Protein AF-A0A2X2YHK4-F1 (afdb_monomer)

Nearest PDB structures (foldseek):
  1zl3-assembly1_A  TM=9.999E-01  e=1.126E-19  Escherichia coli
  1k8w-assembly1_A  TM=1.000E+00  e=2.325E-19  Escherichia coli
  1r3e-assembly1_A  TM=9.567E-01  e=8.788E-11  Thermotoga maritima
  2ab4-assembly1_A  TM=9.596E-01  e=1.341E-10  Thermotoga maritima
  1ze2-assembly1_A  TM=9.348E-01  e=5.381E-10  Thermotoga maritima

Solvent-accessible surface area (backbone atoms only — not comparable to full-atom values): 8096 Å² total; per-residue (Å²): 139,82,91,79,64,63,76,78,49,48,81,54,47,63,62,65,64,63,34,68,50,76,46,79,46,76,45,61,58,39,54,39,34,79,56,41,48,88,89,35,57,80,75,45,77,50,86,83,83,78,51,73,67,55,51,54,56,55,59,56,75,60,53,40,81,43,76,44,58,73,48,50,77,32,85,54,70,55,99,89,42,39,31,36,64,36,42,78,70,74,44,87,73,94,70,70,67,40,82,35,38,26,80,42,76,42,85,74,53,76,58,93,52,38,39,32,37,37,42,30,27,39,45,91,68,67,88,46,54,79,79,133

pLDDT: mean 88.72, std 10.37, range [32.72, 97.06]

Foldseek 3Di:
DDDDQDDPSVVVCVVVLFDKDKDKDKDFAQFAFLQLDPVGDTPGGDDDDDDPVRVVVVQVQQAFKDWAWDHLCAQDDDPRHGSVVCVVVVHDDDTGTDIKHFHDKDFDDDDDRITIIMTIIGRPDDPSGDDD

InterPro domains:
  IPR002501 Pseudouridine synthase II, N-terminal [PF01509] (1-125)
  IPR014780 tRNA pseudouridine synthase II, TruB [PTHR13767] (1-125)
  IPR014780 tRNA pseudouridine synthase II, TruB [TIGR00431] (1-125)
  IPR020103 Pseudouridine synthase, catalytic domain superfamily [SSF55120] (1-125)

Structure (mmCIF, N/CA/C/O backbone):
data_AF-A0A2X2YHK4-F1
#
_entry.id   AF-A0A2X2YHK4-F1
#
loop_
_atom_site.group_PDB
_atom_site.id
_atom_site.type_symbol
_atom_site.label_atom_id
_atom_site.label_alt_id
_atom_site.label_comp_id
_atom_site.label_asym_id
_atom_site.label_entity_id
_atom_site.label_seq_id
_atom_site.pdbx_PDB_ins_code
_atom_site.Cartn_x
_atom_site.Cartn_y
_atom_site.Cartn_z
_atom_site.occupancy
_atom_site.B_iso_or_equiv
_atom_site.auth_seq_id
_atom_site.auth_comp_id
_atom_site.auth_asym_id
_atom_site.auth_atom_id
_atom_site.pdbx_PDB_model_num
ATOM 1 N N . MET A 1 1 ? -1.347 -11.781 8.702 1.00 82.69 1 MET A N 1
ATOM 2 C CA . MET A 1 1 ? -1.715 -12.338 10.027 1.00 82.69 1 MET A CA 1
ATOM 3 C C . MET A 1 1 ? -2.978 -11.635 10.509 1.00 82.69 1 MET A C 1
ATOM 5 O O . MET A 1 1 ? -3.063 -10.428 10.323 1.00 82.69 1 MET A O 1
ATOM 9 N N . LEU A 1 2 ? -3.938 -12.355 11.099 1.00 89.12 2 LEU A N 1
ATOM 10 C CA . LEU A 1 2 ? -5.136 -11.773 11.714 1.00 89.12 2 LEU A CA 1
ATOM 11 C C . LEU A 1 2 ? -5.148 -12.102 13.218 1.00 89.12 2 LEU A C 1
ATOM 13 O O . LEU A 1 2 ? -5.469 -13.236 13.573 1.00 89.12 2 LEU A O 1
ATOM 17 N N . PRO A 1 3 ? -4.775 -11.161 14.104 1.00 87.25 3 PRO A N 1
ATOM 18 C CA . PRO A 1 3 ? -4.859 -11.384 15.542 1.00 87.25 3 PRO A CA 1
ATOM 19 C C . PRO A 1 3 ? -6.319 -11.522 15.989 1.00 87.25 3 PRO A C 1
ATOM 21 O O . PRO A 1 3 ? -7.141 -10.656 15.692 1.00 87.25 3 PRO A O 1
ATOM 24 N N . ILE A 1 4 ? -6.633 -12.586 16.731 1.00 90.81 4 ILE A N 1
ATOM 25 C CA . ILE A 1 4 ? -7.956 -12.806 17.327 1.00 90.81 4 ILE A CA 1
ATOM 26 C C . ILE A 1 4 ? -7.823 -12.737 18.848 1.00 90.81 4 ILE A C 1
ATOM 28 O O . ILE A 1 4 ? -7.210 -13.604 19.468 1.00 90.81 4 ILE A O 1
ATOM 32 N N . CYS A 1 5 ? -8.400 -11.702 19.458 1.00 89.94 5 CYS A N 1
ATOM 33 C CA . CYS A 1 5 ? -8.462 -11.564 20.911 1.00 89.94 5 CYS A CA 1
ATOM 34 C C . CYS A 1 5 ? -9.736 -12.233 21.446 1.00 89.94 5 CYS A C 1
ATOM 36 O O . CYS A 1 5 ? -10.832 -11.912 20.991 1.00 89.94 5 CYS A O 1
ATOM 38 N N . LEU A 1 6 ? -9.605 -13.125 22.432 1.00 93.50 6 LEU A N 1
ATOM 39 C CA . LEU A 1 6 ? -10.729 -13.834 23.054 1.00 93.50 6 LEU A CA 1
ATOM 40 C C . LEU A 1 6 ? -10.879 -13.454 24.532 1.00 93.50 6 LEU A C 1
ATOM 42 O O . LEU A 1 6 ? -9.889 -13.296 25.247 1.00 93.50 6 LEU A O 1
ATOM 46 N N . GLY A 1 7 ? -12.126 -13.321 24.992 1.00 95.50 7 GLY A N 1
ATOM 47 C CA . GLY A 1 7 ? -12.449 -12.982 26.380 1.00 95.50 7 GLY A CA 1
ATOM 48 C C . GLY A 1 7 ? -11.811 -11.665 26.829 1.00 95.50 7 GLY A C 1
ATOM 49 O O . GLY A 1 7 ? -11.858 -10.660 26.118 1.00 95.50 7 GLY A O 1
ATOM 50 N N . GLU A 1 8 ? -11.175 -11.682 27.996 1.00 94.12 8 GLU A N 1
ATOM 51 C CA . GLU A 1 8 ? -10.516 -10.517 28.601 1.00 94.12 8 GLU A CA 1
ATOM 52 C C . GLU A 1 8 ? -9.389 -9.930 27.737 1.00 94.12 8 GLU A C 1
ATOM 54 O O . GLU A 1 8 ? -9.111 -8.736 27.826 1.00 94.12 8 GLU A O 1
ATOM 59 N N . ALA A 1 9 ? -8.792 -10.718 26.832 1.00 90.38 9 ALA A N 1
ATOM 60 C CA . ALA A 1 9 ? -7.765 -1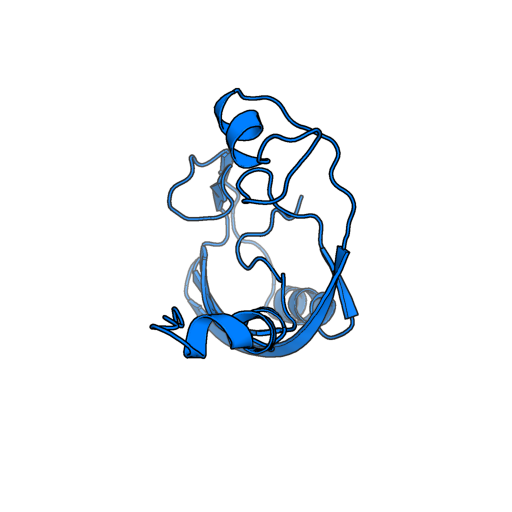0.225 25.915 1.00 90.38 9 ALA A CA 1
ATOM 61 C C . ALA A 1 9 ? -8.288 -9.133 24.962 1.00 90.38 9 ALA A C 1
ATOM 63 O O . ALA A 1 9 ? -7.507 -8.318 24.475 1.00 90.38 9 ALA A O 1
ATOM 64 N N . THR A 1 10 ? -9.604 -9.077 24.712 1.00 89.88 10 THR A N 1
ATOM 65 C CA . THR A 1 10 ? -10.224 -8.022 23.888 1.00 89.88 10 THR A CA 1
ATOM 66 C C . THR A 1 10 ? -10.002 -6.624 24.464 1.00 89.88 10 THR A C 1
ATOM 68 O O . THR A 1 10 ? -9.890 -5.669 23.702 1.00 89.88 10 THR A O 1
ATOM 71 N N . LYS A 1 11 ? -9.830 -6.498 25.787 1.00 89.44 11 LYS A N 1
ATOM 72 C CA . LYS A 1 11 ? -9.534 -5.221 26.459 1.00 89.44 11 LYS A CA 1
ATOM 73 C C . LYS A 1 11 ? -8.176 -4.639 26.052 1.00 89.44 11 LYS A C 1
ATOM 75 O O . LYS A 1 11 ? -7.957 -3.442 26.198 1.00 89.44 11 LYS A O 1
ATOM 80 N N . PHE A 1 12 ? -7.285 -5.471 25.514 1.00 89.50 12 PHE A N 1
ATOM 81 C CA . PHE A 1 12 ? -5.920 -5.109 25.132 1.00 89.50 12 PHE A CA 1
ATOM 82 C C . PHE A 1 12 ? -5.708 -5.065 23.611 1.00 89.50 12 PHE A C 1
ATOM 84 O O . PHE A 1 12 ? -4.585 -4.856 23.152 1.00 89.50 12 PHE A O 1
ATOM 91 N N . SER A 1 13 ? -6.767 -5.226 22.805 1.00 88.19 13 SER A N 1
ATOM 92 C CA . SER A 1 13 ? -6.653 -5.258 21.339 1.00 88.19 13 SER A CA 1
ATOM 93 C C . SER A 1 13 ? -6.096 -3.961 20.748 1.00 88.19 13 SER A C 1
ATOM 95 O O . SER A 1 13 ? -5.522 -3.981 19.661 1.00 88.19 13 SER A O 1
ATOM 97 N N . GLN A 1 14 ? -6.230 -2.839 21.463 1.00 84.88 14 GLN A N 1
ATOM 98 C CA . GLN A 1 14 ? -5.711 -1.542 21.035 1.00 84.88 14 GLN A CA 1
ATOM 99 C C . GLN A 1 14 ? -4.194 -1.574 20.797 1.00 84.88 14 GLN A C 1
ATOM 101 O O . GLN A 1 14 ? -3.729 -1.027 19.802 1.00 84.88 14 GLN A O 1
ATOM 106 N N . TYR A 1 15 ? -3.431 -2.305 21.615 1.00 86.94 15 TYR A N 1
ATOM 107 C CA . TYR A 1 15 ? -1.985 -2.442 21.415 1.00 86.94 15 TYR A CA 1
ATOM 108 C C . TYR A 1 15 ? -1.637 -3.140 20.092 1.00 86.94 15 TYR A C 1
ATOM 110 O O . TYR A 1 15 ? -0.674 -2.769 19.428 1.00 86.94 15 TYR A O 1
ATOM 118 N N . LEU A 1 16 ? -2.450 -4.112 19.668 1.00 83.56 16 LEU A N 1
ATOM 119 C CA . LEU A 1 16 ? -2.276 -4.803 18.384 1.00 83.56 16 LEU A CA 1
ATOM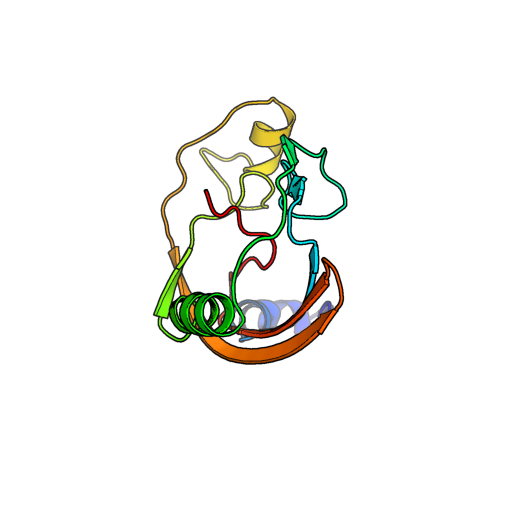 120 C C . LEU A 1 16 ? -2.719 -3.928 17.204 1.00 83.56 16 LEU A C 1
ATOM 122 O O . LEU A 1 16 ? -2.110 -3.944 16.132 1.00 83.56 16 LEU A O 1
ATOM 126 N N . LEU A 1 17 ? -3.769 -3.125 17.392 1.00 83.62 17 LEU A N 1
ATOM 127 C CA . LEU A 1 17 ? -4.178 -2.133 16.397 1.00 83.62 17 LEU A CA 1
ATOM 128 C C . LEU A 1 17 ? -3.078 -1.090 16.177 1.00 83.62 17 LEU A C 1
ATOM 130 O O . LEU A 1 17 ? -2.845 -0.692 15.034 1.00 83.62 17 LEU A O 1
ATOM 134 N N . ASP A 1 18 ? -2.353 -0.740 17.239 1.00 85.75 18 ASP A N 1
ATOM 135 C CA . ASP A 1 18 ? -1.310 0.278 17.214 1.00 85.75 18 ASP A CA 1
ATOM 136 C C . ASP A 1 18 ? 0.084 -0.218 16.818 1.00 85.75 18 ASP A C 1
ATOM 138 O O . ASP A 1 18 ? 0.950 0.608 16.537 1.00 85.75 18 ASP A O 1
ATOM 142 N N . SER A 1 19 ? 0.293 -1.533 16.726 1.00 88.06 19 SER A N 1
ATOM 143 C CA . SER A 1 19 ? 1.587 -2.100 16.337 1.00 88.06 19 SER A CA 1
ATOM 144 C C . SER A 1 19 ? 1.981 -1.757 14.894 1.00 88.06 19 SER A C 1
ATOM 146 O O . SER A 1 19 ? 1.150 -1.403 14.054 1.00 88.06 19 SER A O 1
ATOM 148 N N . ASP A 1 20 ? 3.246 -1.935 14.563 1.00 92.12 20 ASP A N 1
ATOM 149 C CA . ASP A 1 20 ? 3.717 -2.055 13.189 1.00 92.12 20 ASP A CA 1
ATOM 150 C C . ASP A 1 20 ? 3.278 -3.391 12.562 1.00 92.12 20 ASP A C 1
ATOM 152 O O . ASP A 1 20 ? 2.754 -4.291 13.237 1.00 92.12 20 ASP A O 1
ATOM 156 N N . LYS A 1 21 ? 3.395 -3.483 11.235 1.00 92.44 21 LYS A N 1
ATOM 157 C CA . LYS A 1 21 ? 3.030 -4.669 10.456 1.00 92.44 21 LYS A CA 1
ATOM 158 C C . LYS A 1 21 ? 4.021 -4.891 9.315 1.00 92.44 21 LYS A C 1
ATOM 160 O O . LYS A 1 21 ? 4.551 -3.936 8.753 1.00 92.44 21 LYS A O 1
ATOM 165 N N . ARG A 1 22 ? 4.234 -6.160 8.959 1.00 94.44 22 ARG A N 1
ATOM 166 C CA . ARG A 1 22 ? 5.083 -6.583 7.839 1.00 94.44 22 ARG A CA 1
ATOM 167 C C . ARG A 1 22 ? 4.282 -7.399 6.830 1.00 94.44 22 ARG A C 1
ATOM 169 O O . ARG A 1 22 ? 3.484 -8.254 7.220 1.00 94.44 22 ARG A O 1
ATOM 176 N N . TYR A 1 23 ? 4.508 -7.132 5.551 1.00 93.88 23 TYR A N 1
ATOM 177 C CA . TYR A 1 23 ? 3.748 -7.693 4.441 1.00 93.88 23 TYR A CA 1
ATOM 178 C C . TYR A 1 23 ? 4.682 -8.127 3.324 1.00 93.88 23 TYR A C 1
ATOM 180 O O . TYR A 1 23 ? 5.658 -7.444 3.030 1.00 93.88 23 TYR A O 1
ATOM 188 N N . ARG A 1 24 ? 4.336 -9.238 2.674 1.00 94.44 24 ARG A N 1
ATOM 189 C CA . ARG A 1 24 ? 4.896 -9.634 1.384 1.00 94.44 24 ARG A CA 1
ATOM 190 C C . ARG A 1 24 ? 3.832 -9.388 0.325 1.00 94.44 24 ARG A C 1
ATOM 192 O O . ARG A 1 24 ? 2.699 -9.836 0.495 1.00 94.44 24 ARG A O 1
ATOM 199 N N . VAL A 1 25 ? 4.180 -8.649 -0.719 1.00 93.75 25 VAL A N 1
ATOM 200 C CA . VAL A 1 25 ? 3.255 -8.239 -1.778 1.00 93.75 25 VAL A CA 1
ATOM 201 C C . VAL A 1 25 ? 3.854 -8.548 -3.141 1.00 93.75 25 VAL A C 1
ATOM 203 O O . VAL A 1 25 ? 5.048 -8.355 -3.352 1.00 93.75 25 VAL A O 1
ATOM 206 N N . ILE A 1 26 ? 3.005 -9.012 -4.056 1.00 94.69 26 ILE A N 1
ATOM 207 C CA . ILE A 1 26 ? 3.313 -9.133 -5.479 1.00 94.69 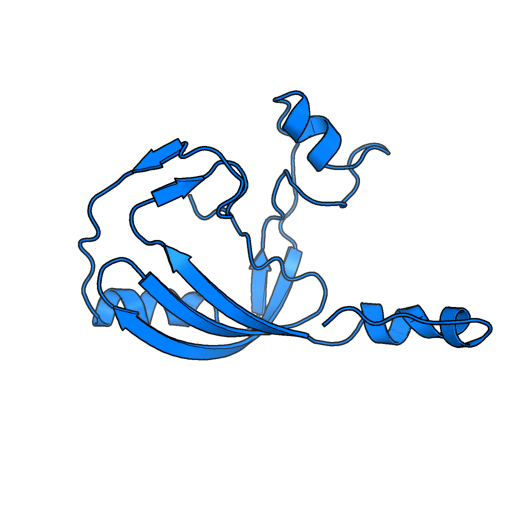26 ILE A CA 1
ATOM 208 C C . ILE A 1 26 ? 2.377 -8.174 -6.209 1.00 94.69 26 ILE A C 1
ATOM 210 O O . ILE A 1 26 ? 1.157 -8.308 -6.123 1.00 94.69 26 ILE A O 1
ATOM 214 N N . ALA A 1 27 ? 2.948 -7.181 -6.882 1.00 92.69 27 ALA A N 1
ATOM 215 C CA . ALA A 1 27 ? 2.224 -6.231 -7.711 1.00 92.69 27 ALA A CA 1
ATOM 216 C C . ALA A 1 27 ? 2.342 -6.632 -9.183 1.00 92.69 27 ALA A C 1
ATOM 218 O O . ALA A 1 27 ? 3.425 -6.994 -9.644 1.00 92.69 27 ALA A O 1
ATOM 219 N N . ARG A 1 28 ? 1.236 -6.519 -9.925 1.00 93.38 28 ARG A N 1
ATOM 220 C CA . ARG A 1 28 ? 1.234 -6.661 -11.382 1.00 93.38 28 ARG A CA 1
ATOM 221 C C . ARG A 1 28 ? 1.406 -5.295 -12.032 1.00 93.38 28 ARG A C 1
ATOM 223 O O . ARG A 1 28 ? 0.542 -4.428 -11.925 1.00 93.38 28 ARG A O 1
ATOM 230 N N . LEU A 1 29 ? 2.538 -5.102 -12.684 1.00 93.75 29 LEU A N 1
ATOM 231 C CA . LEU A 1 29 ? 2.890 -3.896 -13.410 1.00 93.75 29 LEU A CA 1
ATOM 232 C C . LEU A 1 29 ? 2.117 -3.826 -14.730 1.00 93.75 29 LEU A C 1
ATOM 234 O O . LEU A 1 29 ? 1.672 -4.830 -15.278 1.00 93.75 29 LEU A O 1
ATOM 238 N N . GLY A 1 30 ? 1.911 -2.607 -15.222 1.00 92.56 30 GLY A N 1
ATOM 239 C CA . GLY A 1 30 ? 1.195 -2.367 -16.475 1.00 92.56 30 GLY A CA 1
ATOM 240 C C . GLY A 1 30 ? -0.329 -2.415 -16.358 1.00 92.56 30 GLY A C 1
ATOM 241 O O . GLY A 1 30 ? -0.993 -1.842 -17.213 1.00 92.56 30 GLY A O 1
ATOM 242 N N . GLN A 1 31 ? -0.898 -2.976 -15.287 1.00 92.19 31 GLN A N 1
ATOM 243 C CA . GLN A 1 31 ? -2.344 -3.007 -15.051 1.00 92.19 31 GLN A CA 1
ATOM 244 C C . GLN A 1 31 ? -2.723 -2.238 -13.788 1.00 92.19 31 GLN A C 1
ATOM 246 O O . GLN A 1 31 ? -2.085 -2.352 -12.745 1.00 92.19 31 GLN A O 1
ATOM 251 N N . ARG A 1 32 ? -3.801 -1.460 -13.875 1.00 89.56 32 ARG A N 1
ATOM 252 C CA . ARG A 1 32 ? -4.407 -0.772 -12.735 1.00 89.56 32 ARG A CA 1
ATOM 253 C C . ARG A 1 32 ? -5.865 -1.174 -12.628 1.00 89.56 32 ARG A C 1
ATOM 255 O O . ARG A 1 32 ? -6.596 -1.081 -13.613 1.00 89.56 32 ARG A O 1
ATOM 262 N N . THR A 1 33 ? -6.286 -1.547 -11.427 1.00 88.00 33 THR A N 1
ATOM 263 C CA . THR A 1 33 ? -7.684 -1.835 -11.097 1.00 88.00 33 THR A CA 1
ATOM 264 C C . THR A 1 33 ? -8.317 -0.691 -10.312 1.00 88.00 33 THR A C 1
ATOM 266 O O . THR A 1 33 ? -7.600 0.168 -9.794 1.00 88.00 33 THR A O 1
ATOM 269 N N . ASP A 1 34 ? -9.647 -0.648 -10.233 1.00 81.38 34 ASP A N 1
ATOM 270 C CA . ASP A 1 34 ? -10.410 0.329 -9.441 1.00 81.38 34 ASP A CA 1
ATOM 271 C C . ASP A 1 34 ? -10.317 0.102 -7.921 1.00 81.38 34 ASP A C 1
ATOM 273 O O . ASP A 1 34 ? -10.497 1.037 -7.143 1.00 81.38 34 ASP A O 1
ATOM 277 N N . THR A 1 35 ? -10.001 -1.116 -7.484 1.00 80.25 35 THR A N 1
ATOM 278 C CA . THR A 1 35 ? -9.819 -1.471 -6.066 1.00 80.25 35 THR A CA 1
ATOM 279 C C . THR A 1 35 ? -8.368 -1.377 -5.599 1.00 80.25 35 THR A C 1
ATOM 281 O O . THR A 1 35 ? -8.119 -1.322 -4.396 1.00 80.25 35 THR A O 1
ATOM 284 N N . SER A 1 36 ? -7.408 -1.278 -6.529 1.00 81.12 36 SER A N 1
ATOM 285 C CA . SER A 1 36 ? -5.960 -1.405 -6.272 1.00 81.12 36 SER A CA 1
ATOM 286 C C . SER A 1 36 ? -5.512 -2.804 -5.823 1.00 81.12 36 SER A C 1
ATOM 288 O O . SER A 1 36 ? -4.436 -2.947 -5.243 1.00 81.12 36 SER A O 1
ATOM 290 N N . ASP A 1 37 ? -6.319 -3.827 -6.096 1.00 83.12 37 ASP A N 1
ATOM 291 C CA . ASP A 1 37 ? -5.979 -5.242 -5.941 1.00 83.12 37 ASP A CA 1
ATOM 292 C C . ASP A 1 37 ? -6.536 -6.070 -7.115 1.00 83.12 37 ASP A C 1
ATOM 294 O O . ASP A 1 37 ? -7.114 -5.525 -8.059 1.00 83.12 37 ASP A O 1
ATOM 298 N N . ALA A 1 38 ? -6.319 -7.385 -7.082 1.00 80.88 38 ALA A N 1
ATOM 299 C CA . ALA A 1 38 ? -6.732 -8.300 -8.145 1.00 80.88 38 ALA A CA 1
ATOM 300 C C . ALA A 1 38 ? -8.254 -8.539 -8.219 1.00 80.88 38 ALA A C 1
ATOM 302 O O . ALA A 1 38 ? -8.718 -9.070 -9.225 1.00 80.88 38 ALA A O 1
ATOM 303 N N . ASP A 1 39 ? -9.020 -8.152 -7.193 1.00 81.69 39 ASP A N 1
ATOM 304 C CA . ASP A 1 39 ? -10.473 -8.359 -7.148 1.00 81.69 39 ASP A CA 1
ATOM 305 C C . ASP A 1 39 ? -11.244 -7.252 -7.894 1.00 81.69 39 ASP A C 1
ATOM 307 O O . ASP A 1 39 ? -12.447 -7.379 -8.141 1.00 81.69 39 ASP A O 1
ATOM 311 N N . GLY A 1 40 ? -10.565 -6.158 -8.252 1.00 80.88 40 GLY A N 1
ATOM 312 C CA . GLY A 1 40 ? -11.133 -5.041 -9.002 1.00 80.88 40 GLY A CA 1
ATOM 313 C C . GLY A 1 40 ? -11.159 -5.242 -10.514 1.00 80.88 40 GLY A C 1
ATOM 314 O O . GLY A 1 40 ? -10.561 -6.157 -11.079 1.00 80.88 40 GLY A O 1
ATOM 315 N N . GLN A 1 41 ? -11.828 -4.323 -11.201 1.00 85.44 41 GLN A N 1
ATOM 316 C CA . GLN A 1 41 ? -11.856 -4.275 -12.660 1.00 85.44 41 GLN A CA 1
ATOM 317 C C . GLN A 1 41 ? -10.672 -3.468 -13.184 1.00 85.44 41 GLN A C 1
ATOM 319 O O . GLN A 1 41 ? -10.357 -2.407 -12.645 1.00 85.44 41 GLN A O 1
ATOM 324 N N . ILE A 1 42 ? -10.033 -3.938 -14.260 1.00 90.62 42 ILE A N 1
ATOM 325 C CA . ILE A 1 42 ? -8.953 -3.200 -14.924 1.00 90.62 42 ILE A CA 1
ATOM 326 C C . ILE A 1 42 ? -9.525 -1.898 -15.495 1.00 90.62 42 ILE A C 1
ATOM 328 O O . ILE A 1 42 ? -10.365 -1.911 -16.392 1.00 90.62 42 ILE A O 1
ATOM 332 N N . VAL A 1 43 ? -9.042 -0.769 -14.981 1.00 90.75 43 VAL A N 1
ATOM 333 C CA . VAL A 1 43 ? -9.398 0.582 -15.443 1.00 90.75 43 VAL A CA 1
ATOM 334 C C . VAL A 1 43 ? -8.352 1.161 -16.388 1.00 90.75 43 VAL A C 1
ATOM 336 O O . VAL A 1 43 ? -8.631 2.112 -17.114 1.00 90.75 43 VAL A O 1
ATOM 339 N N . GLN A 1 44 ? -7.134 0.618 -16.371 1.00 91.44 44 GLN A N 1
ATOM 340 C CA . GLN A 1 44 ? -6.052 1.068 -17.232 1.00 91.44 44 GLN A CA 1
ATOM 341 C C . GLN A 1 44 ? -5.046 -0.056 -17.465 1.00 91.44 44 GLN A C 1
ATOM 343 O O . GLN A 1 44 ? -4.663 -0.756 -16.528 1.00 91.44 44 GLN A O 1
ATOM 348 N N . GLU A 1 45 ? -4.569 -0.160 -18.701 1.00 93.75 45 GLU A N 1
ATOM 349 C CA . GLU A 1 45 ? -3.480 -1.050 -19.085 1.00 93.75 45 GLU A CA 1
ATOM 350 C C . GLU A 1 45 ? -2.455 -0.284 -19.929 1.00 93.75 45 GLU A C 1
ATOM 352 O O . GLU A 1 45 ? -2.823 0.533 -20.779 1.00 93.75 45 GLU A O 1
ATOM 357 N N . ARG A 1 46 ? -1.165 -0.479 -19.648 1.00 93.69 46 ARG A N 1
ATOM 358 C CA . ARG A 1 46 ? -0.044 0.189 -20.320 1.00 93.69 46 ARG A CA 1
ATOM 359 C C . ARG A 1 46 ? 1.171 -0.737 -20.394 1.00 93.69 46 ARG A C 1
ATOM 361 O O . ARG A 1 46 ? 1.380 -1.521 -19.471 1.00 93.69 46 ARG A O 1
ATOM 368 N N . PRO A 1 47 ? 2.010 -0.610 -21.437 1.00 92.06 47 PRO A N 1
ATOM 369 C CA . PRO A 1 47 ? 3.258 -1.356 -21.505 1.00 92.06 47 PRO A CA 1
ATOM 370 C C . PRO A 1 47 ? 4.201 -0.950 -20.364 1.00 92.06 47 PRO A C 1
ATOM 372 O O . PRO A 1 47 ? 4.294 0.228 -20.005 1.00 92.06 47 PRO A O 1
ATOM 375 N N . VAL A 1 48 ? 4.919 -1.927 -19.814 1.00 92.69 48 VAL A N 1
ATOM 376 C CA . VAL A 1 48 ? 5.937 -1.712 -18.780 1.00 92.69 48 VAL A CA 1
ATOM 377 C C . VAL A 1 48 ? 7.254 -1.336 -19.460 1.00 92.69 48 VAL A C 1
ATOM 379 O O . VAL A 1 48 ? 7.876 -2.163 -20.120 1.00 92.69 48 VAL A O 1
ATOM 382 N N . THR A 1 49 ? 7.670 -0.071 -19.349 1.00 93.50 49 THR A N 1
ATOM 383 C CA . THR A 1 49 ? 8.822 0.467 -20.106 1.00 93.50 49 THR A CA 1
ATOM 384 C C . THR A 1 49 ? 9.865 1.182 -19.241 1.00 93.50 49 THR A C 1
ATOM 386 O O . THR A 1 49 ? 10.538 2.090 -19.728 1.00 93.50 49 THR A O 1
ATOM 389 N N . PHE A 1 50 ? 9.991 0.837 -17.958 1.00 93.75 50 PHE A N 1
ATOM 390 C CA . PHE A 1 50 ? 10.972 1.465 -17.067 1.00 93.75 50 PHE A CA 1
ATOM 391 C C . PHE A 1 50 ? 12.309 0.706 -17.028 1.00 93.75 50 PHE A C 1
ATOM 393 O O . PHE A 1 50 ? 12.369 -0.496 -17.284 1.00 93.75 50 PHE A O 1
ATOM 400 N N . SER A 1 51 ? 13.389 1.399 -16.663 1.00 94.31 51 SER A N 1
ATOM 401 C CA . SER A 1 51 ? 14.691 0.790 -16.368 1.00 94.31 51 SER A CA 1
ATOM 402 C C . SER A 1 51 ? 14.796 0.334 -14.907 1.00 94.31 51 SER A C 1
ATOM 404 O O . SER A 1 51 ? 14.071 0.810 -14.033 1.00 94.31 51 SER A O 1
ATOM 406 N N . ALA A 1 52 ? 15.750 -0.553 -14.609 1.00 90.75 52 ALA A N 1
ATOM 407 C CA . ALA A 1 52 ? 16.027 -0.973 -13.233 1.00 90.75 52 ALA A CA 1
ATOM 408 C C . ALA A 1 52 ? 16.386 0.212 -12.313 1.00 90.75 52 ALA A C 1
ATOM 410 O O . ALA A 1 52 ? 15.978 0.240 -11.155 1.00 90.75 52 ALA A O 1
ATOM 411 N N . GLU A 1 53 ? 17.089 1.220 -12.839 1.00 94.81 53 GLU A N 1
ATOM 412 C CA . GLU A 1 53 ? 17.421 2.448 -12.104 1.00 94.81 53 GLU A CA 1
ATOM 413 C C . GLU A 1 53 ? 16.176 3.279 -11.785 1.00 94.81 53 GLU A C 1
ATOM 415 O O . GLU A 1 53 ? 16.033 3.771 -10.668 1.00 94.81 53 GLU A O 1
ATOM 420 N N . GLN A 1 54 ? 15.244 3.396 -12.737 1.00 94.94 54 GLN A N 1
ATOM 421 C CA . GLN A 1 54 ? 13.971 4.083 -12.514 1.00 94.94 54 GLN A CA 1
ATOM 422 C C . GLN A 1 54 ? 13.128 3.366 -11.459 1.00 94.94 54 GLN A C 1
ATOM 424 O O . GLN A 1 54 ? 12.532 4.027 -10.612 1.00 94.94 54 GLN A O 1
ATOM 429 N N . LEU A 1 55 ? 13.109 2.030 -11.476 1.00 94.12 55 LEU A N 1
ATOM 430 C CA . LEU A 1 55 ? 12.434 1.244 -10.447 1.00 94.12 55 LEU A CA 1
ATOM 431 C C . LEU A 1 55 ? 13.070 1.467 -9.070 1.00 94.12 55 LEU A C 1
ATOM 433 O O . LEU A 1 55 ? 12.356 1.754 -8.113 1.00 94.12 55 LEU A O 1
ATOM 437 N N . ALA A 1 56 ? 14.398 1.377 -8.965 1.00 93.38 56 ALA A N 1
ATOM 438 C CA . ALA A 1 56 ? 15.107 1.586 -7.705 1.00 93.38 56 ALA A CA 1
ATOM 439 C C . ALA A 1 56 ? 14.865 2.996 -7.140 1.00 93.38 56 ALA A C 1
ATOM 441 O O . ALA A 1 56 ? 14.526 3.138 -5.967 1.00 93.38 56 ALA A O 1
ATOM 442 N N . ALA A 1 57 ? 14.956 4.026 -7.988 1.00 95.50 57 ALA A N 1
ATOM 443 C CA . ALA A 1 57 ? 14.667 5.404 -7.604 1.00 95.50 57 ALA A CA 1
ATOM 444 C C . ALA A 1 57 ? 13.206 5.589 -7.172 1.00 95.50 57 ALA A C 1
ATOM 446 O O . ALA A 1 57 ? 12.943 6.275 -6.188 1.00 95.50 57 ALA A O 1
ATOM 447 N N . ALA A 1 58 ? 12.256 4.954 -7.869 1.00 94.44 58 ALA A N 1
ATOM 448 C CA . ALA A 1 58 ? 10.848 5.004 -7.500 1.00 94.44 58 ALA A CA 1
ATOM 449 C C . ALA A 1 58 ? 10.619 4.382 -6.116 1.00 94.44 58 ALA A C 1
ATOM 451 O O . ALA A 1 58 ? 10.006 5.031 -5.274 1.00 94.44 58 ALA A O 1
ATOM 452 N N . LEU A 1 59 ? 11.154 3.182 -5.856 1.00 94.44 59 LEU A N 1
ATOM 453 C CA . LEU A 1 59 ? 11.029 2.489 -4.565 1.00 94.44 59 LEU A CA 1
ATOM 454 C C . LEU A 1 59 ? 11.615 3.293 -3.400 1.00 94.44 59 LEU A C 1
ATOM 456 O O . LEU A 1 59 ? 11.091 3.228 -2.290 1.00 94.44 59 LEU A O 1
ATOM 460 N N . GLU A 1 60 ? 12.665 4.075 -3.644 1.00 94.19 60 GLU A N 1
ATOM 461 C CA . GLU A 1 60 ? 13.282 4.907 -2.611 1.00 94.19 60 GLU A CA 1
ATOM 462 C C . GLU A 1 60 ? 12.332 5.991 -2.090 1.00 94.19 60 GLU A C 1
ATOM 464 O O . GLU A 1 60 ? 12.331 6.292 -0.899 1.00 94.19 60 GLU A O 1
ATOM 469 N N . THR A 1 61 ? 11.442 6.511 -2.943 1.00 93.88 61 THR A N 1
ATOM 470 C CA . THR A 1 61 ? 10.465 7.541 -2.541 1.00 93.88 61 THR A CA 1
ATOM 471 C C . THR A 1 61 ? 9.404 7.035 -1.559 1.00 93.88 61 THR A C 1
ATOM 473 O O . THR A 1 61 ? 8.670 7.833 -0.983 1.00 93.88 61 THR A O 1
ATOM 476 N N . PHE A 1 62 ? 9.326 5.718 -1.352 1.00 92.38 62 PHE A N 1
ATOM 477 C CA . PHE A 1 62 ? 8.393 5.079 -0.428 1.00 92.38 62 PHE A CA 1
ATOM 478 C C . PHE A 1 62 ? 9.003 4.777 0.938 1.00 92.38 62 PHE A C 1
ATOM 480 O O . PHE A 1 62 ? 8.299 4.244 1.788 1.00 92.38 62 PHE A O 1
ATOM 487 N N . ARG A 1 63 ? 10.293 5.050 1.160 1.00 94.12 63 ARG A N 1
ATOM 488 C CA . ARG A 1 63 ? 10.956 4.774 2.441 1.00 94.12 63 ARG A CA 1
ATOM 489 C C . ARG A 1 63 ? 10.812 5.948 3.403 1.00 94.12 63 ARG A C 1
ATOM 491 O O . ARG A 1 63 ? 10.880 7.103 2.997 1.00 94.12 63 ARG A O 1
ATOM 498 N N . GLY A 1 64 ? 10.709 5.643 4.695 1.00 95.31 64 GLY A N 1
ATOM 499 C CA . GLY A 1 64 ? 10.605 6.651 5.747 1.00 95.31 64 GLY A CA 1
ATOM 500 C C . GLY A 1 64 ? 9.190 7.205 5.895 1.00 95.31 64 GLY A C 1
ATOM 501 O O . GLY A 1 64 ? 8.211 6.483 5.697 1.00 95.31 64 GLY A O 1
ATOM 502 N N . ASP A 1 65 ? 9.095 8.469 6.302 1.00 95.56 65 ASP A N 1
ATOM 503 C CA . ASP A 1 65 ? 7.822 9.139 6.563 1.00 95.56 65 ASP A CA 1
ATOM 504 C C . ASP A 1 65 ? 7.220 9.674 5.264 1.00 95.56 65 ASP A C 1
ATOM 506 O O . ASP A 1 65 ? 7.805 10.527 4.593 1.00 95.56 65 ASP A O 1
ATOM 510 N N . ILE A 1 66 ? 6.037 9.171 4.917 1.00 93.62 66 ILE A N 1
ATOM 511 C CA . ILE A 1 66 ? 5.322 9.531 3.693 1.00 93.62 66 ILE A CA 1
ATOM 512 C C . ILE A 1 66 ? 3.848 9.813 3.981 1.00 93.62 66 ILE A C 1
ATOM 514 O O . ILE A 1 66 ? 3.267 9.340 4.957 1.00 93.62 66 ILE A O 1
ATOM 518 N N . GLU A 1 67 ? 3.227 10.566 3.083 1.00 91.75 67 GLU A N 1
ATOM 519 C CA . GLU A 1 67 ? 1.800 10.870 3.116 1.00 91.75 67 GLU A CA 1
ATOM 520 C C . GLU A 1 67 ? 1.041 9.905 2.198 1.00 91.75 67 GLU A C 1
ATOM 522 O O . GLU A 1 67 ? 1.347 9.780 1.010 1.00 91.75 67 GLU A O 1
ATOM 527 N N . GLN A 1 68 ? 0.033 9.223 2.744 1.00 88.12 68 GLN A N 1
ATOM 528 C CA . GLN A 1 68 ? -0.769 8.238 2.023 1.00 88.12 68 GLN A CA 1
ATOM 529 C C . GLN A 1 68 ? -2.239 8.666 1.957 1.00 88.12 68 GLN A C 1
ATOM 531 O O . GLN A 1 68 ? -2.843 8.966 2.985 1.00 88.12 68 GLN A O 1
ATOM 536 N N . ILE A 1 69 ? -2.848 8.641 0.765 1.00 89.19 69 ILE A N 1
ATOM 537 C CA . ILE A 1 69 ? -4.287 8.891 0.593 1.00 89.19 69 ILE A CA 1
ATOM 538 C C . ILE A 1 69 ? -5.023 7.546 0.591 1.00 89.19 69 ILE A C 1
ATOM 540 O O . ILE A 1 69 ? -4.892 6.764 -0.351 1.00 89.19 69 ILE A O 1
ATOM 544 N N . PRO A 1 70 ? -5.859 7.254 1.598 1.00 86.62 70 PRO A N 1
ATOM 545 C CA . PRO A 1 70 ? -6.534 5.965 1.669 1.00 86.62 70 PRO A CA 1
ATOM 546 C C . PRO A 1 70 ? -7.408 5.668 0.443 1.00 86.62 70 PRO A C 1
ATOM 548 O O . PRO A 1 70 ? -8.050 6.565 -0.105 1.00 86.62 70 PRO A O 1
ATOM 551 N N . SER A 1 71 ? -7.504 4.399 0.038 1.00 85.62 71 SER A N 1
ATOM 552 C CA . SER A 1 71 ? -8.426 3.977 -1.029 1.00 85.62 71 SER A CA 1
ATOM 553 C C . SER A 1 71 ? -9.895 4.235 -0.653 1.00 85.62 71 SER A C 1
ATOM 555 O O . SER A 1 71 ? -10.276 4.200 0.526 1.00 85.62 71 SER A O 1
ATOM 557 N N . MET A 1 72 ? -10.735 4.455 -1.672 1.00 88.12 72 MET A N 1
ATOM 558 C CA . MET A 1 72 ? -12.195 4.468 -1.527 1.00 88.12 72 MET A CA 1
ATOM 559 C C . MET A 1 72 ? -12.707 3.117 -1.015 1.00 88.12 72 MET A C 1
ATOM 561 O O . MET A 1 72 ? -13.662 3.070 -0.248 1.00 88.12 72 MET A O 1
ATOM 565 N N . TYR A 1 73 ? -12.033 2.017 -1.347 1.00 85.62 73 TYR A N 1
ATOM 566 C CA . TYR A 1 73 ? -12.336 0.686 -0.825 1.00 85.62 73 TYR A CA 1
ATOM 567 C C . TYR A 1 73 ? -11.673 0.461 0.542 1.00 85.62 73 TYR A C 1
ATOM 569 O O . TYR A 1 73 ? -10.832 -0.413 0.720 1.00 85.62 73 TYR A O 1
ATOM 577 N N . SER A 1 74 ? -12.041 1.270 1.539 1.00 86.19 74 SER A N 1
ATOM 578 C CA . SER A 1 74 ? -11.543 1.126 2.913 1.00 86.19 74 SER A CA 1
ATOM 579 C C . SER A 1 74 ? -12.654 1.255 3.959 1.00 86.19 74 SER A C 1
ATOM 581 O O . SER A 1 74 ? -13.747 1.762 3.701 1.00 86.19 74 SER A O 1
ATOM 583 N N . ALA A 1 75 ? -12.381 0.766 5.173 1.00 87.75 75 ALA A N 1
ATOM 584 C CA . ALA A 1 75 ? -13.314 0.815 6.303 1.00 87.75 75 ALA A CA 1
ATOM 585 C C . ALA A 1 75 ? -13.328 2.170 7.039 1.00 87.75 75 ALA A C 1
ATOM 587 O O . ALA A 1 75 ? -14.028 2.316 8.045 1.00 87.75 75 ALA A O 1
ATOM 588 N N . LEU A 1 76 ? -12.557 3.152 6.559 1.00 88.25 76 LEU A N 1
ATOM 589 C CA . LEU A 1 76 ? -12.573 4.513 7.088 1.00 88.25 76 LEU A CA 1
ATOM 590 C C . LEU A 1 76 ? -13.956 5.128 6.915 1.00 88.25 76 LEU A C 1
ATOM 592 O O . LEU A 1 76 ? -14.667 4.792 5.974 1.00 88.25 76 LEU A O 1
ATOM 596 N N . LYS A 1 77 ? -14.346 6.020 7.826 1.00 87.75 77 LYS A N 1
ATOM 597 C CA . LYS A 1 77 ? -15.658 6.665 7.781 1.00 87.75 77 LYS A CA 1
ATOM 598 C C . LYS A 1 77 ? -15.567 8.079 7.224 1.00 87.75 77 LYS A C 1
ATOM 600 O O . LYS A 1 77 ? -14.690 8.840 7.621 1.00 87.75 77 LYS A O 1
ATOM 605 N N . TYR A 1 78 ? -16.532 8.429 6.386 1.00 90.56 78 TYR A N 1
ATOM 606 C CA . TYR A 1 78 ? -16.830 9.787 5.953 1.00 90.56 78 TYR A CA 1
ATOM 607 C C . TYR A 1 78 ? -18.310 10.052 6.237 1.00 90.56 78 TYR A C 1
ATOM 609 O O . TYR A 1 78 ? -19.157 9.240 5.878 1.00 90.56 78 TYR A O 1
ATOM 617 N N . GLN A 1 79 ? -18.618 11.125 6.972 1.00 91.06 79 GLN A N 1
ATOM 618 C CA . GLN A 1 79 ? -19.990 11.480 7.382 1.00 91.06 79 GLN A CA 1
ATOM 619 C C . GLN A 1 79 ? -20.819 10.295 7.937 1.00 91.06 79 GLN A C 1
ATOM 621 O O . GLN A 1 79 ? -21.992 10.113 7.622 1.00 91.06 79 GLN A O 1
ATOM 626 N N . GLY A 1 80 ? -20.193 9.456 8.770 1.00 91.50 80 GLY A N 1
ATOM 627 C CA . GLY A 1 80 ? -20.854 8.336 9.451 1.00 91.50 80 GLY A CA 1
ATOM 628 C C . GLY A 1 80 ? -20.939 7.020 8.666 1.00 91.50 80 GLY A C 1
ATOM 629 O O . GLY A 1 80 ? -21.157 5.985 9.299 1.00 91.50 80 GLY A O 1
ATOM 630 N N . LYS A 1 81 ? -20.686 7.012 7.350 1.00 90.56 81 LYS A N 1
ATOM 631 C CA . LYS A 1 81 ? -20.663 5.798 6.506 1.00 90.56 81 LYS A CA 1
ATOM 632 C C . LYS A 1 81 ? -19.237 5.412 6.120 1.00 90.56 81 LYS A C 1
ATOM 634 O O . LYS A 1 81 ? -18.358 6.271 6.088 1.00 90.56 81 LYS A O 1
ATOM 639 N N . LYS A 1 82 ? -18.974 4.131 5.855 1.00 93.12 82 LYS A N 1
ATOM 640 C CA . LYS A 1 82 ? -17.638 3.663 5.445 1.00 93.12 82 LYS A CA 1
ATOM 641 C C . LYS A 1 82 ? -17.354 4.032 3.986 1.00 93.12 82 LYS A C 1
ATOM 643 O O . LYS A 1 82 ? -18.267 4.034 3.167 1.00 93.12 82 LYS A O 1
ATOM 648 N N . LEU A 1 83 ? -16.093 4.294 3.639 1.00 90.69 83 LEU A N 1
ATOM 649 C CA . LEU A 1 83 ? -15.697 4.710 2.288 1.00 90.69 83 LEU A CA 1
ATOM 650 C C . LEU A 1 83 ? -16.115 3.694 1.219 1.00 90.69 83 LEU A C 1
ATOM 652 O O . LEU A 1 83 ? -16.637 4.095 0.180 1.00 90.69 83 LEU A O 1
ATOM 656 N N . TYR A 1 84 ? -16.005 2.390 1.504 1.00 88.31 84 TYR A N 1
ATOM 657 C CA . TYR A 1 84 ? -16.419 1.367 0.539 1.00 88.31 84 TYR A CA 1
ATOM 658 C C . TYR A 1 84 ? -17.923 1.401 0.223 1.00 88.31 84 TYR A C 1
ATOM 660 O O . TYR A 1 84 ? -18.336 0.903 -0.822 1.00 88.31 84 TYR A O 1
ATOM 668 N N . GLU A 1 85 ? -18.761 1.951 1.111 1.00 91.00 85 GLU A N 1
ATOM 669 C CA . GLU A 1 85 ? -20.200 2.090 0.860 1.00 91.00 85 GLU A CA 1
ATOM 670 C C . GLU A 1 85 ? -20.453 3.136 -0.231 1.00 91.00 85 GLU A C 1
ATOM 672 O O . GLU A 1 85 ? -21.286 2.911 -1.104 1.00 91.00 85 GLU A O 1
ATOM 677 N N . TYR A 1 86 ? -19.690 4.233 -0.222 1.00 91.88 86 TYR A N 1
ATOM 678 C CA . TYR A 1 86 ? -19.711 5.246 -1.278 1.00 91.88 86 TYR A CA 1
ATOM 679 C C . TYR A 1 86 ? -19.097 4.714 -2.578 1.00 91.88 86 TYR A C 1
ATOM 681 O O . TYR A 1 86 ? -19.689 4.879 -3.643 1.00 91.88 86 TYR A O 1
ATOM 689 N N . ALA A 1 87 ? -17.968 4.000 -2.487 1.00 87.81 87 ALA A N 1
ATOM 690 C CA . ALA A 1 87 ? -17.283 3.411 -3.641 1.00 87.81 87 ALA A CA 1
ATOM 691 C C . ALA A 1 87 ? -18.211 2.495 -4.456 1.00 87.81 87 ALA A C 1
ATOM 693 O O . ALA A 1 87 ? -18.330 2.639 -5.668 1.00 87.81 87 ALA A O 1
ATOM 694 N N . ARG A 1 88 ? -18.955 1.614 -3.771 1.00 88.44 88 ARG A N 1
ATOM 695 C CA . ARG A 1 88 ? -19.937 0.705 -4.391 1.00 88.44 88 ARG A CA 1
ATOM 696 C C . ARG A 1 88 ? -21.133 1.419 -5.023 1.00 88.44 88 ARG A C 1
ATOM 698 O O . ARG A 1 88 ? -21.825 0.826 -5.840 1.00 88.44 88 ARG A O 1
ATOM 705 N N . GLN A 1 89 ? -21.390 2.666 -4.634 1.00 91.50 89 GLN A N 1
ATOM 706 C CA . GLN A 1 89 ? -22.405 3.530 -5.241 1.00 91.50 89 GLN A CA 1
ATOM 707 C C . GLN A 1 89 ? -21.829 4.386 -6.381 1.00 91.50 89 GLN A C 1
ATOM 709 O O . GLN A 1 89 ? -22.556 5.195 -6.951 1.00 91.50 89 GLN A O 1
ATOM 714 N N . GLY A 1 90 ? -20.537 4.242 -6.702 1.00 88.19 90 GLY A N 1
ATOM 715 C CA . GLY A 1 90 ? -19.842 5.082 -7.678 1.00 88.19 90 GLY A CA 1
ATOM 716 C C . GLY A 1 90 ? -19.624 6.523 -7.203 1.00 88.19 90 GLY A C 1
ATOM 717 O O . GLY A 1 90 ? -19.393 7.407 -8.023 1.00 88.19 90 GLY A O 1
ATOM 718 N N . ILE A 1 91 ? -19.724 6.781 -5.895 1.00 89.56 91 ILE A N 1
ATOM 719 C CA . ILE A 1 91 ? -19.572 8.115 -5.308 1.00 89.56 91 ILE A CA 1
ATOM 720 C C . ILE A 1 91 ? -18.153 8.249 -4.764 1.00 89.56 91 ILE A C 1
ATOM 722 O O . ILE A 1 91 ? -17.778 7.560 -3.815 1.00 89.56 91 ILE A O 1
ATOM 726 N N . GLU A 1 92 ? -17.372 9.167 -5.327 1.00 88.12 92 GLU A N 1
ATOM 727 C CA . GLU A 1 92 ? -16.074 9.543 -4.773 1.00 88.12 92 GLU A CA 1
ATOM 728 C C . GLU A 1 92 ? -16.243 10.647 -3.722 1.00 88.12 92 GLU A C 1
ATOM 730 O O . GLU A 1 92 ? -16.974 11.617 -3.931 1.00 88.12 92 GLU A O 1
ATOM 735 N N . VAL A 1 93 ? -15.566 10.501 -2.581 1.00 91.00 93 VAL A N 1
ATOM 736 C CA . VAL A 1 93 ? -15.574 11.504 -1.507 1.00 91.00 93 VAL A CA 1
ATOM 737 C C . VAL A 1 93 ? -14.159 12.024 -1.234 1.00 91.00 93 VAL A C 1
ATOM 739 O O . VAL A 1 93 ? -13.183 11.293 -1.454 1.00 91.00 93 VAL A O 1
ATOM 742 N N . PRO A 1 94 ? -14.018 13.269 -0.737 1.00 89.88 94 PRO A N 1
ATOM 743 C CA . PRO A 1 94 ? -12.724 13.816 -0.350 1.00 89.88 94 PRO A CA 1
ATOM 744 C C . PRO A 1 94 ? -12.064 12.978 0.746 1.00 89.88 94 PRO A C 1
ATOM 746 O O . PRO A 1 94 ? -12.709 12.576 1.717 1.00 89.88 94 PRO A O 1
ATOM 749 N N . ARG A 1 95 ? -10.763 12.728 0.589 1.00 90.88 95 ARG A N 1
ATOM 750 C CA . ARG A 1 95 ? -9.941 11.947 1.516 1.00 90.88 95 ARG A CA 1
ATOM 751 C C . ARG A 1 95 ? -8.653 12.709 1.770 1.00 90.88 95 ARG A C 1
ATOM 753 O O . ARG A 1 95 ? -7.954 13.065 0.826 1.00 90.88 95 ARG A O 1
ATOM 760 N N . GLU A 1 96 ? -8.368 12.964 3.036 1.00 88.44 96 GLU A N 1
ATOM 761 C CA . GLU A 1 96 ? -7.116 13.592 3.447 1.00 88.44 96 GLU A CA 1
ATOM 762 C C . GLU A 1 96 ? -5.985 12.565 3.425 1.00 88.44 96 GLU A C 1
ATOM 764 O O . GLU A 1 96 ? -6.196 11.385 3.742 1.00 88.44 96 GLU A O 1
ATOM 769 N N . ALA A 1 97 ? -4.798 13.032 3.041 1.00 90.00 97 ALA A N 1
ATOM 770 C CA . ALA A 1 97 ? -3.582 12.260 3.203 1.00 90.00 97 ALA A CA 1
ATOM 771 C C . ALA A 1 97 ? -3.292 12.064 4.697 1.00 90.00 97 ALA A C 1
ATOM 773 O O . ALA A 1 97 ? -3.708 12.862 5.543 1.00 90.00 97 ALA A O 1
ATOM 774 N N . ARG A 1 98 ? -2.677 10.932 5.024 1.00 89.56 98 ARG A N 1
ATOM 775 C CA . ARG A 1 98 ? -2.334 10.563 6.391 1.00 89.56 98 ARG A CA 1
ATOM 776 C C . ARG A 1 98 ? -0.866 10.173 6.451 1.00 89.56 98 ARG A C 1
ATOM 778 O O . ARG A 1 98 ? -0.425 9.428 5.569 1.00 89.56 98 ARG A O 1
ATOM 785 N N . PRO A 1 99 ? -0.155 10.569 7.514 1.00 92.12 99 PRO A N 1
ATOM 786 C CA . PRO A 1 99 ? 1.226 10.173 7.691 1.00 92.12 99 PRO A CA 1
ATOM 787 C C . PRO A 1 99 ? 1.300 8.676 7.987 1.00 92.12 99 PRO A C 1
ATOM 789 O O . PRO A 1 99 ? 0.593 8.154 8.858 1.00 92.12 99 PRO A O 1
ATOM 792 N N . ILE A 1 100 ? 2.183 7.996 7.269 1.00 93.75 100 ILE A N 1
ATOM 793 C CA . ILE A 1 100 ? 2.612 6.629 7.540 1.00 93.75 100 ILE A CA 1
ATOM 794 C C . ILE A 1 100 ? 4.138 6.580 7.513 1.00 93.75 100 ILE A C 1
ATOM 796 O O . ILE A 1 100 ? 4.785 7.422 6.895 1.00 93.75 100 ILE A O 1
ATOM 800 N N . THR A 1 101 ? 4.709 5.566 8.154 1.00 95.12 101 THR A N 1
ATOM 801 C CA . THR A 1 101 ? 6.153 5.339 8.130 1.00 95.12 101 THR A CA 1
ATOM 802 C C . THR A 1 101 ? 6.413 3.970 7.536 1.00 95.12 101 THR A C 1
ATOM 804 O O . THR A 1 101 ? 5.891 2.968 8.031 1.00 95.12 101 THR A O 1
ATOM 807 N N . VAL A 1 102 ? 7.232 3.917 6.493 1.00 96.00 102 VAL A N 1
ATOM 808 C CA . VAL A 1 102 ? 7.786 2.677 5.950 1.00 96.00 102 VAL A CA 1
ATOM 809 C C . VAL A 1 102 ? 9.178 2.500 6.539 1.00 96.00 102 VAL A C 1
ATOM 811 O O . VAL A 1 102 ? 10.141 3.135 6.108 1.00 96.00 102 VAL A O 1
ATOM 814 N N . TYR A 1 103 ? 9.267 1.651 7.559 1.00 95.31 103 TYR A N 1
ATOM 815 C CA . TYR A 1 103 ? 10.507 1.365 8.276 1.00 95.31 103 TYR A CA 1
ATOM 816 C C . TYR A 1 103 ? 11.500 0.600 7.402 1.00 95.31 103 TYR A C 1
ATOM 818 O O . TYR A 1 103 ? 12.697 0.867 7.440 1.00 95.31 103 TYR A O 1
ATOM 826 N N . GLU A 1 104 ? 11.001 -0.342 6.600 1.00 96.56 104 GLU A N 1
ATOM 827 C CA . GLU A 1 104 ? 11.817 -1.134 5.688 1.00 96.56 104 GLU A CA 1
ATOM 828 C C . GLU A 1 104 ? 11.021 -1.486 4.429 1.00 96.56 104 GLU A C 1
ATOM 830 O O . GLU A 1 104 ? 9.843 -1.841 4.494 1.00 96.56 104 GLU A O 1
ATOM 835 N N . LEU A 1 105 ? 11.692 -1.411 3.282 1.00 96.69 105 LEU A N 1
ATOM 836 C CA . LEU A 1 105 ? 11.177 -1.857 1.991 1.00 96.69 105 LEU A CA 1
ATOM 837 C C . LEU A 1 105 ? 12.250 -2.713 1.315 1.00 96.69 105 LEU A C 1
ATOM 839 O O . LEU A 1 105 ? 13.327 -2.225 0.973 1.00 96.69 105 LEU A O 1
ATOM 843 N N . LEU A 1 106 ? 11.989 -3.995 1.11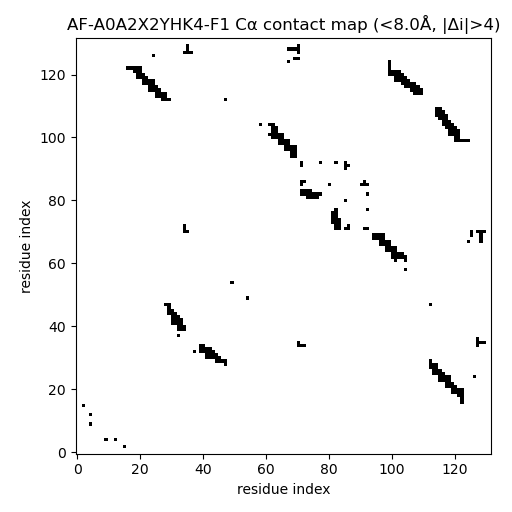7 1.00 96.56 106 LEU A N 1
ATOM 844 C CA . LEU A 1 106 ? 12.914 -4.905 0.452 1.00 96.56 106 LEU A CA 1
ATOM 845 C C . LEU A 1 106 ? 12.403 -5.206 -0.949 1.00 96.56 106 LEU A C 1
ATOM 847 O O . LEU A 1 106 ? 11.277 -5.669 -1.127 1.00 96.56 106 LEU A O 1
ATOM 851 N N . PHE A 1 107 ? 13.254 -4.959 -1.938 1.00 96.50 107 PHE A N 1
ATOM 852 C CA . PHE A 1 107 ? 13.066 -5.478 -3.283 1.00 96.50 107 PHE A CA 1
ATOM 853 C C . PHE A 1 107 ? 13.424 -6.967 -3.286 1.00 96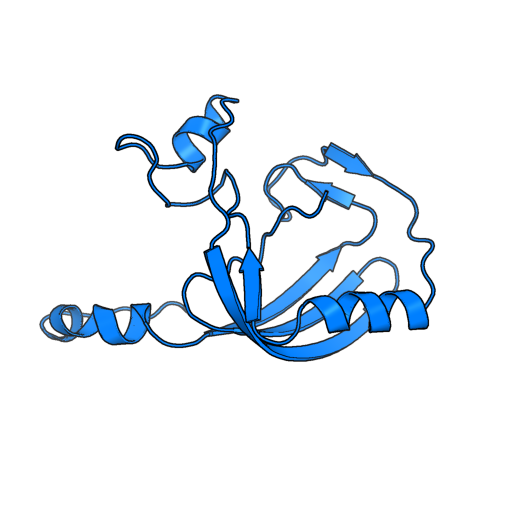.50 107 PHE A C 1
ATOM 855 O O . PHE A 1 107 ? 14.553 -7.316 -2.944 1.00 96.50 107 PHE A O 1
ATOM 862 N N . ILE A 1 108 ? 12.469 -7.833 -3.634 1.00 97.06 108 ILE A N 1
ATOM 863 C CA . ILE A 1 108 ? 12.672 -9.288 -3.629 1.00 97.06 108 ILE A CA 1
ATOM 864 C C . ILE A 1 108 ? 13.001 -9.784 -5.036 1.00 97.06 108 ILE A C 1
ATOM 866 O O . ILE A 1 108 ? 14.038 -10.413 -5.237 1.00 97.06 108 ILE A O 1
ATOM 870 N N . ARG A 1 109 ? 12.122 -9.507 -6.005 1.00 96.62 109 ARG A N 1
ATOM 871 C CA . ARG A 1 109 ? 12.307 -9.883 -7.414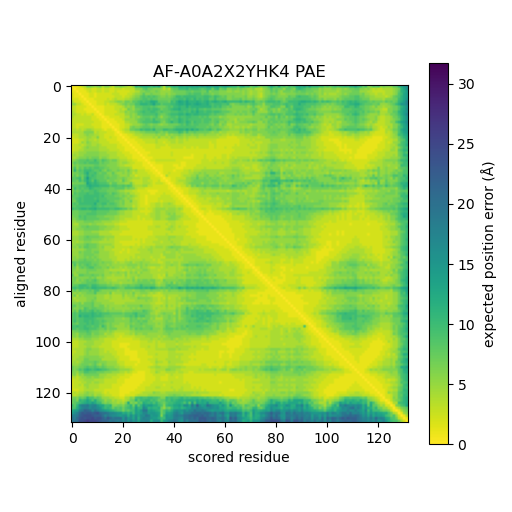 1.00 96.62 109 ARG A CA 1
ATOM 872 C C . ARG A 1 109 ? 11.449 -9.027 -8.341 1.00 96.62 109 ARG A C 1
ATOM 874 O O . ARG A 1 109 ? 10.431 -8.476 -7.928 1.00 96.62 109 ARG A O 1
ATOM 881 N N . HIS A 1 110 ? 11.852 -8.972 -9.605 1.00 95.94 110 HIS A N 1
ATOM 882 C CA . HIS A 1 110 ? 11.064 -8.442 -10.713 1.00 95.94 110 HIS A CA 1
ATOM 883 C C . HIS A 1 110 ? 11.198 -9.407 -11.892 1.00 95.94 110 HIS A C 1
ATOM 885 O O . HIS A 1 110 ? 12.297 -9.583 -12.418 1.00 95.94 110 HIS A O 1
ATOM 891 N N . GLU A 1 111 ? 10.100 -10.062 -12.262 1.00 94.00 111 GLU A N 1
ATOM 892 C CA . GLU A 1 111 ? 10.063 -11.108 -13.287 1.00 94.00 111 GLU A CA 1
ATOM 893 C C . GLU A 1 111 ? 8.855 -10.890 -14.202 1.00 94.00 111 GLU A C 1
ATOM 895 O O . GLU A 1 111 ? 7.706 -10.981 -13.770 1.00 94.00 111 GLU A O 1
ATOM 900 N N . GLY A 1 112 ? 9.110 -10.596 -15.479 1.00 92.44 112 GLY A N 1
ATOM 901 C CA . GLY A 1 112 ? 8.048 -10.199 -16.404 1.00 92.44 112 GLY A CA 1
ATOM 902 C C . GLY A 1 112 ? 7.337 -8.939 -15.908 1.00 92.44 112 GLY A C 1
ATOM 903 O O . GLY A 1 112 ? 7.991 -7.936 -15.644 1.00 92.44 112 GLY A O 1
ATOM 904 N N . ASP A 1 113 ? 6.017 -9.022 -15.748 1.00 93.25 113 ASP A N 1
ATOM 905 C CA . ASP A 1 113 ? 5.188 -7.927 -15.231 1.00 93.25 113 ASP A CA 1
ATOM 906 C C . ASP A 1 113 ? 4.938 -8.033 -13.714 1.00 93.25 113 ASP A C 1
ATOM 908 O O . ASP A 1 113 ? 4.125 -7.287 -13.174 1.00 93.25 113 ASP A O 1
ATOM 912 N N . GLU A 1 114 ? 5.586 -8.957 -12.998 1.00 94.62 114 GLU A N 1
ATOM 913 C CA . GLU A 1 114 ? 5.422 -9.105 -11.549 1.00 94.62 114 GLU A CA 1
ATOM 914 C C . GLU A 1 114 ? 6.578 -8.479 -10.772 1.00 94.62 114 GLU A C 1
ATOM 916 O O . GLU A 1 114 ? 7.750 -8.774 -11.012 1.00 94.62 114 GLU A O 1
ATOM 921 N N . LEU A 1 115 ? 6.236 -7.668 -9.772 1.00 95.81 115 LEU A N 1
ATOM 922 C CA . LEU A 1 115 ? 7.169 -7.078 -8.818 1.00 95.81 115 LEU A CA 1
ATOM 923 C C . LEU A 1 115 ? 6.845 -7.570 -7.409 1.00 95.81 115 LEU A C 1
ATOM 925 O O . LEU A 1 115 ? 5.766 -7.290 -6.888 1.00 95.81 115 LEU A O 1
ATOM 929 N N . GLU A 1 116 ? 7.789 -8.255 -6.771 1.00 96.94 116 GLU A N 1
ATOM 930 C CA . GLU A 1 116 ? 7.643 -8.725 -5.395 1.00 96.94 116 GLU A CA 1
ATOM 931 C C . GLU A 1 116 ? 8.447 -7.859 -4.422 1.00 96.94 116 GLU A C 1
ATOM 933 O O . GLU A 1 116 ? 9.650 -7.639 -4.601 1.00 96.94 116 GLU A O 1
ATOM 938 N N . LEU A 1 117 ? 7.777 -7.403 -3.363 1.00 96.62 117 LEU A N 1
ATOM 939 C CA . LEU A 1 117 ? 8.334 -6.542 -2.324 1.00 96.62 117 LEU A CA 1
ATOM 940 C C . LEU A 1 117 ? 7.975 -7.068 -0.934 1.00 96.62 117 LEU A C 1
ATOM 942 O O . LEU A 1 117 ? 6.887 -7.609 -0.718 1.00 96.62 117 LEU A O 1
ATOM 946 N N . GLU A 1 118 ? 8.855 -6.836 0.034 1.00 96.38 118 GLU A N 1
ATOM 947 C CA . GLU A 1 118 ? 8.532 -6.951 1.455 1.00 96.38 118 GLU A CA 1
ATOM 948 C C . GLU A 1 118 ? 8.521 -5.569 2.100 1.00 96.38 118 GLU A C 1
ATOM 950 O O . GLU A 1 118 ? 9.447 -4.786 1.912 1.00 96.38 118 GLU A O 1
ATOM 955 N N . VAL A 1 119 ? 7.467 -5.257 2.850 1.00 96.12 119 VAL A N 1
ATOM 956 C CA . VAL A 1 119 ? 7.248 -3.927 3.426 1.00 96.12 119 VAL A CA 1
ATOM 957 C C . VAL A 1 119 ? 6.989 -4.058 4.916 1.00 96.12 119 VAL A C 1
ATOM 959 O O . VAL A 1 119 ? 6.094 -4.794 5.331 1.00 96.12 119 VAL A O 1
ATOM 962 N N . HIS A 1 120 ? 7.750 -3.324 5.720 1.00 96.00 120 HIS A N 1
ATOM 963 C CA . HIS A 1 120 ? 7.536 -3.139 7.151 1.00 96.00 120 HIS A CA 1
ATOM 964 C C . HIS A 1 120 ? 7.120 -1.696 7.403 1.00 96.00 120 HIS A C 1
ATOM 966 O O . HIS A 1 120 ? 7.862 -0.766 7.094 1.00 96.00 120 HIS A O 1
ATOM 972 N N . CYS A 1 121 ? 5.926 -1.503 7.950 1.00 94.56 121 CYS A N 1
ATOM 973 C CA . CYS A 1 121 ? 5.316 -0.186 8.049 1.00 94.56 121 CYS A CA 1
ATOM 974 C C . CYS A 1 121 ? 4.543 0.014 9.352 1.00 94.56 121 CYS A C 1
ATOM 976 O O . CYS A 1 121 ? 4.164 -0.937 10.047 1.00 94.56 121 CYS A O 1
ATOM 978 N N . SER A 1 122 ? 4.262 1.276 9.657 1.00 92.31 122 SER A N 1
ATOM 979 C CA . SER A 1 122 ? 3.418 1.671 10.777 1.00 92.31 122 SER A CA 1
ATOM 980 C C . SER A 1 122 ? 1.953 1.256 10.568 1.00 92.31 122 SER A C 1
ATOM 982 O O . SER A 1 122 ? 1.521 0.833 9.484 1.00 92.31 122 SER A O 1
ATOM 984 N N . LYS A 1 123 ? 1.162 1.350 11.642 1.00 86.25 123 LYS A N 1
ATOM 985 C CA . LYS A 1 123 ? -0.280 1.078 11.618 1.00 86.25 123 LYS A CA 1
ATOM 986 C C . LYS A 1 123 ? -1.003 1.932 10.570 1.00 86.25 123 LYS A 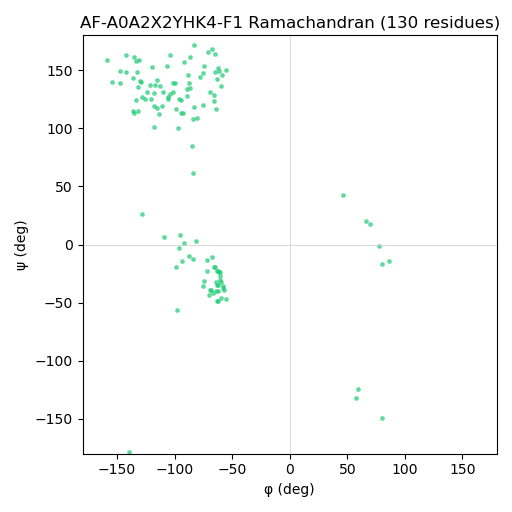C 1
ATOM 988 O O . LYS A 1 123 ? -0.640 3.073 10.319 1.00 86.25 123 LYS A O 1
ATOM 993 N N . GLY A 1 124 ? -2.097 1.406 10.022 1.00 74.69 124 GLY A N 1
ATOM 994 C CA . GLY A 1 124 ? -2.957 2.166 9.108 1.00 74.69 124 GLY A CA 1
ATOM 995 C C . GLY A 1 124 ? -2.426 2.305 7.679 1.00 74.69 124 GLY A C 1
ATOM 996 O O . GLY A 1 124 ? -3.146 2.842 6.844 1.00 74.69 124 GLY A O 1
ATOM 997 N N . THR A 1 125 ? -1.238 1.770 7.386 1.00 76.00 125 THR A N 1
ATOM 998 C CA . THR A 1 125 ? -0.714 1.653 6.021 1.00 76.00 125 THR A CA 1
ATOM 999 C C . THR A 1 125 ? -1.565 0.686 5.201 1.00 76.00 125 THR A C 1
ATOM 1001 O O . THR A 1 125 ? -1.748 -0.478 5.576 1.00 76.00 125 THR A O 1
ATOM 1004 N N . LEU A 1 126 ? -2.087 1.164 4.074 1.00 69.56 126 LEU A N 1
ATOM 1005 C CA . LEU A 1 126 ? -2.783 0.348 3.084 1.00 69.56 126 LEU A CA 1
ATOM 1006 C C . LEU A 1 126 ? -1.795 -0.081 1.993 1.00 69.56 126 LEU A C 1
ATOM 1008 O O . LEU A 1 126 ? -1.164 0.763 1.362 1.00 69.56 126 LEU A O 1
ATOM 1012 N N . HIS A 1 127 ? -1.686 -1.390 1.759 1.00 60.84 127 HIS A N 1
ATOM 1013 C CA . HIS A 1 127 ? -0.838 -1.971 0.702 1.00 60.84 127 HIS A CA 1
ATOM 1014 C C . HIS A 1 127 ? -1.452 -1.771 -0.684 1.00 60.84 127 HIS A C 1
ATOM 1016 O O . HIS A 1 127 ? -0.743 -1.600 -1.668 1.00 60.84 127 HIS A O 1
ATOM 1022 N N . SER A 1 128 ? -2.782 -1.755 -0.748 1.00 57.88 128 SER A N 1
ATOM 1023 C CA . SER A 1 128 ? -3.577 -1.440 -1.930 1.00 57.88 128 SER A CA 1
ATOM 1024 C C . SER A 1 128 ? -3.744 0.081 -2.025 1.00 57.88 128 SER A C 1
ATOM 1026 O O . SER A 1 128 ? -4.713 0.651 -1.507 1.00 57.88 128 SER A O 1
ATOM 1028 N N . HIS A 1 129 ? -2.760 0.755 -2.620 1.00 55.97 129 HIS A N 1
ATOM 1029 C CA . HIS A 1 129 ? -2.780 2.203 -2.813 1.00 55.97 129 HIS A CA 1
ATOM 1030 C C . HIS A 1 129 ? -2.898 2.573 -4.294 1.00 55.97 129 HIS A C 1
ATOM 1032 O O . HIS A 1 129 ? -2.196 2.034 -5.148 1.00 55.97 129 HIS A O 1
ATOM 1038 N N . HIS A 1 130 ? -3.752 3.553 -4.591 1.00 41.84 130 HIS A N 1
ATOM 1039 C CA . HIS A 1 130 ? -3.839 4.156 -5.914 1.00 41.84 130 HIS A CA 1
ATOM 1040 C C . HIS A 1 130 ? -2.732 5.193 -6.095 1.00 41.84 130 HIS A C 1
ATOM 1042 O O . HIS A 1 130 ? -2.823 6.293 -5.553 1.00 41.84 130 HIS A O 1
ATOM 1048 N N . TYR A 1 131 ? -1.735 4.892 -6.921 1.00 37.81 131 TYR A N 1
ATOM 1049 C CA . TYR A 1 131 ? -0.907 5.937 -7.522 1.00 37.81 131 TYR A CA 1
ATOM 1050 C C . TYR A 1 131 ? -1.550 6.385 -8.838 1.00 37.81 131 TYR A C 1
ATOM 1052 O O . TYR A 1 131 ? -2.076 5.564 -9.596 1.00 37.81 131 TYR A O 1
ATOM 1060 N N . ARG A 1 132 ? -1.626 7.705 -9.040 1.00 32.72 132 ARG A N 1
ATOM 1061 C CA . ARG A 1 132 ? -2.099 8.305 -10.292 1.00 32.72 132 ARG A CA 1
ATOM 1062 C C . ARG A 1 132 ? -1.044 8.171 -11.376 1.00 32.72 132 ARG A C 1
ATOM 1064 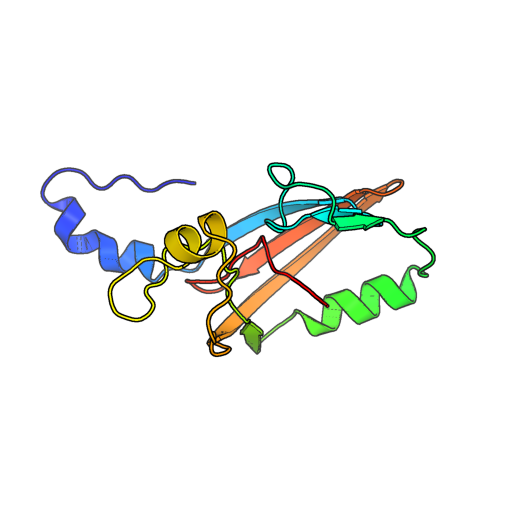O O . ARG A 1 132 ? 0.142 8.381 -11.053 1.00 32.72 132 ARG A O 1
#

Secondary structure (DSSP, 8-state):
------GGGGGGHHHHHHS-EEEEEEEETTEEESSSSTTSPEEEE------HHHHHHHHHTTSEEEEE---SSSS-EETTEEHHHHHTTT-------EEEEEEEEEEEEEETTEEEEEEEE-TT--SS----

Radius of gyration: 16.7 Å; Cα contacts (8 Å, |Δi|>4): 192; chains: 1; bounding box: 40×28×50 Å

Mean predicted aligned error: 5.37 Å

Organism: Citrobacter koseri 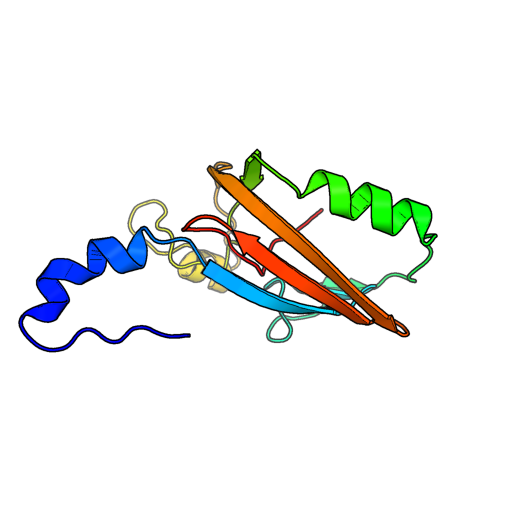(NCBI:txid545)

Sequence (132 aa):
MLPICLGEATKFSQYLLDSDKRYRVIARLGQRTDTSDADGQIVQERPVTFSAEQLAAALETFRGDIEQIPSMYSALKYQGKKLYEYARQGIEVPREARPITVYELLFIRHEGDELELEVHCSKGTLHSHHYR